Protein AF-A0A3D0X827-F1 (afdb_monomer_lite)

Foldseek 3Di:
DDPLVVQCVVVVHDDSCPRPLLVQLLVQLCVQLVDDAPPDPLLNVLSVLLSVLLLVLLVCVLVVADQDVDDPNVVSVVSVVSNQVSSVVSVHNDDCSLVSSVSSCVSCCVPCVSSVVRND

pLDDT: mean 96.67, std 2.88, range [75.75, 98.62]

Secondary structure (DSSP, 8-state):
--HHHHHHHHHT-SSGGGSHHHHHHHHHHHHHHT--TTS-HHHHHHHHHHHHHHHHHHHHHHTTPPP-SSHHHHHHHHHHHHHHHHHHHTT--S--HHHHHHHHHHHHTTT-THHHHT--

Sequence (120 aa):
MGLERLACIMQGVDNLFLVDTIQNIMKKISEITGVEYGTDDKKDISLRVITDHIRSTTFMIGDGVLPSNEGKGYVLRRLLRRAARHGRLLGYTEPFLYKVCDTVIKENLTAYPELKEKQE

Structure (mmCIF, N/CA/C/O backbone):
data_AF-A0A3D0X827-F1
#
_entry.id   AF-A0A3D0X827-F1
#
loop_
_atom_site.group_PDB
_atom_site.id
_atom_site.type_symbol
_atom_site.label_atom_id
_atom_site.label_alt_id
_atom_site.label_comp_id
_atom_site.label_asym_id
_atom_site.label_entity_id
_atom_site.label_seq_id
_atom_site.pdbx_PDB_ins_code
_atom_site.Cartn_x
_atom_site.Cartn_y
_atom_site.Cartn_z
_atom_site.occupancy
_atom_site.B_iso_or_equiv
_atom_site.auth_seq_id
_atom_site.auth_comp_id
_atom_site.auth_asym_id
_atom_site.auth_atom_id
_atom_site.pdbx_PDB_model_num
ATOM 1 N N . MET A 1 1 ? 16.194 -11.954 10.003 1.00 75.75 1 MET A N 1
ATOM 2 C CA . MET A 1 1 ? 15.052 -11.346 10.727 1.00 75.75 1 MET A CA 1
ATOM 3 C C . MET A 1 1 ? 14.386 -10.350 9.785 1.00 75.75 1 MET A C 1
ATOM 5 O O . MET A 1 1 ? 15.121 -9.670 9.087 1.00 75.75 1 MET A O 1
ATOM 9 N N . GLY A 1 2 ? 13.052 -10.321 9.680 1.00 93.31 2 GLY A N 1
ATOM 10 C CA . GLY A 1 2 ? 12.351 -9.408 8.757 1.00 93.31 2 GLY A CA 1
ATOM 11 C C . GLY A 1 2 ? 12.287 -7.981 9.306 1.00 93.31 2 GLY A C 1
ATOM 12 O O . GLY A 1 2 ? 12.016 -7.822 10.498 1.00 93.31 2 GLY A O 1
ATOM 13 N N . LEU A 1 3 ? 12.528 -6.978 8.455 1.00 95.19 3 LEU A N 1
ATOM 14 C CA . LEU A 1 3 ? 12.601 -5.566 8.849 1.00 95.19 3 LEU A CA 1
ATOM 15 C C . LEU A 1 3 ? 11.305 -5.102 9.518 1.00 95.19 3 LEU A C 1
ATOM 17 O O . LEU A 1 3 ? 11.346 -4.549 10.610 1.00 95.19 3 LEU A O 1
ATOM 21 N N . GLU A 1 4 ? 10.157 -5.416 8.922 1.00 94.75 4 GLU A N 1
ATOM 22 C CA . GLU A 1 4 ? 8.843 -5.038 9.439 1.00 94.75 4 GLU A CA 1
ATOM 23 C C . GLU A 1 4 ? 8.577 -5.635 10.824 1.00 94.75 4 GLU A C 1
ATOM 25 O O . GLU A 1 4 ? 7.997 -4.981 11.682 1.00 94.75 4 GLU A O 1
ATOM 30 N N . ARG A 1 5 ? 9.033 -6.869 11.077 1.00 95.25 5 ARG A N 1
ATOM 31 C CA . ARG A 1 5 ? 8.866 -7.504 12.395 1.00 95.25 5 ARG A CA 1
ATOM 32 C C . ARG A 1 5 ? 9.757 -6.864 13.452 1.00 95.25 5 ARG A C 1
ATOM 34 O O . ARG A 1 5 ? 9.327 -6.730 14.591 1.00 95.25 5 ARG A O 1
ATOM 41 N N . LEU A 1 6 ? 10.981 -6.480 13.085 1.00 97.25 6 LEU A N 1
ATOM 42 C CA . LEU A 1 6 ? 11.849 -5.718 13.980 1.00 97.25 6 LEU A CA 1
ATOM 43 C C . LEU A 1 6 ? 11.238 -4.340 14.268 1.00 97.25 6 LEU A C 1
ATOM 45 O O . LEU A 1 6 ? 11.189 -3.929 15.423 1.00 97.25 6 LEU A O 1
ATOM 49 N N . ALA A 1 7 ? 10.715 -3.670 13.239 1.00 97.00 7 ALA A N 1
ATOM 50 C CA . ALA A 1 7 ? 10.043 -2.385 13.368 1.00 97.00 7 ALA A CA 1
ATOM 51 C C . ALA A 1 7 ? 8.817 -2.461 14.290 1.00 97.00 7 ALA A C 1
ATOM 53 O O . ALA A 1 7 ? 8.665 -1.576 15.123 1.00 97.00 7 ALA A O 1
ATOM 54 N N . CYS A 1 8 ? 8.009 -3.533 14.241 1.00 97.44 8 CYS A N 1
ATOM 55 C CA . CYS A 1 8 ? 6.909 -3.728 15.197 1.00 97.44 8 CYS A CA 1
ATOM 56 C C . CYS A 1 8 ? 7.381 -3.640 16.653 1.00 97.44 8 CYS A C 1
ATOM 58 O O . CYS A 1 8 ? 6.782 -2.934 17.458 1.00 97.44 8 CYS A O 1
ATOM 60 N N . ILE A 1 9 ? 8.476 -4.337 16.978 1.00 97.31 9 ILE A N 1
ATOM 61 C CA . ILE A 1 9 ? 9.034 -4.368 18.336 1.00 97.31 9 ILE A CA 1
ATOM 62 C C . ILE A 1 9 ? 9.597 -2.993 18.708 1.00 97.31 9 ILE A C 1
ATOM 64 O O . ILE A 1 9 ? 9.322 -2.493 19.793 1.00 97.31 9 ILE A O 1
ATOM 68 N N . MET A 1 10 ? 10.367 -2.372 17.810 1.00 97.94 10 MET A N 1
ATOM 69 C CA .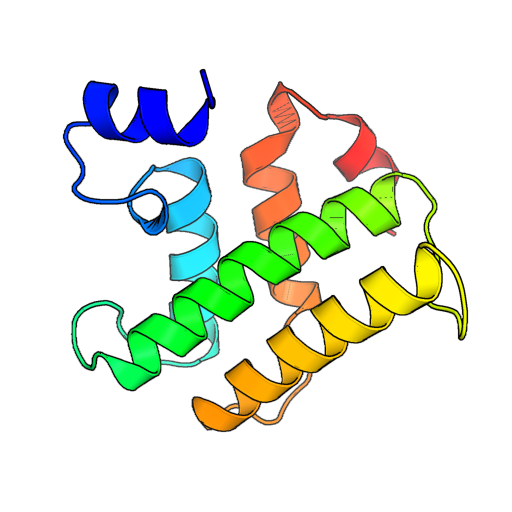 MET A 1 10 ? 11.009 -1.075 18.060 1.00 97.94 10 MET A CA 1
ATOM 70 C C . MET A 1 10 ? 10.010 0.079 18.184 1.00 97.94 10 MET A C 1
ATOM 72 O O . MET A 1 10 ? 10.248 1.002 18.956 1.00 97.94 10 MET A O 1
ATOM 76 N N . GLN A 1 11 ? 8.899 0.027 17.449 1.00 98.06 11 GLN A N 1
ATOM 77 C CA . GLN A 1 11 ? 7.838 1.035 17.501 1.00 98.06 11 GLN A CA 1
ATOM 78 C C . GLN A 1 11 ? 6.776 0.726 18.569 1.00 98.06 11 GLN A C 1
ATOM 80 O O . GLN A 1 11 ? 5.907 1.557 18.810 1.00 98.06 11 GLN A O 1
ATOM 85 N N . GLY A 1 12 ? 6.832 -0.446 19.214 1.00 97.75 12 GLY A N 1
ATOM 86 C CA . GLY A 1 12 ? 5.869 -0.846 20.242 1.00 97.75 12 GLY A CA 1
ATOM 87 C C . GLY A 1 12 ? 4.451 -1.050 19.703 1.00 97.75 12 GLY A C 1
ATOM 88 O O . GLY A 1 12 ? 3.489 -0.704 20.382 1.00 97.75 12 GLY A O 1
ATOM 89 N N . VAL A 1 13 ? 4.317 -1.574 18.480 1.00 97.75 13 VAL A N 1
ATOM 90 C CA . VAL A 1 13 ? 3.021 -1.783 17.817 1.00 97.75 13 VAL A CA 1
ATOM 91 C C . VAL A 1 13 ? 2.684 -3.266 17.661 1.00 97.75 13 VAL A C 1
ATOM 93 O O . VAL A 1 13 ? 3.554 -4.100 17.409 1.00 97.75 13 VAL A O 1
ATOM 96 N N . ASP A 1 14 ? 1.393 -3.590 17.748 1.00 94.50 14 ASP A N 1
ATOM 97 C CA . ASP A 1 14 ? 0.914 -4.977 17.859 1.00 94.50 14 ASP A CA 1
ATOM 98 C C . ASP A 1 14 ? 1.107 -5.827 16.597 1.00 94.50 14 ASP A C 1
ATOM 100 O O . ASP A 1 14 ? 1.095 -7.058 16.649 1.00 94.50 14 ASP A O 1
ATOM 104 N N . ASN A 1 15 ? 1.212 -5.199 15.425 1.00 95.19 15 ASN A N 1
ATOM 105 C CA . ASN A 1 15 ? 1.321 -5.909 14.155 1.00 95.19 15 ASN A CA 1
ATOM 106 C C . ASN A 1 15 ? 1.954 -5.049 13.054 1.00 95.19 15 ASN A C 1
ATOM 108 O O . ASN A 1 15 ? 2.060 -3.829 13.167 1.00 95.19 15 ASN A O 1
ATOM 112 N N . LEU A 1 16 ? 2.332 -5.700 11.950 1.00 95.81 16 LEU A N 1
ATOM 113 C CA . LEU A 1 16 ? 3.058 -5.069 10.841 1.00 95.81 16 LEU A CA 1
ATOM 114 C C . LEU A 1 16 ? 2.295 -3.923 10.168 1.00 95.81 16 LEU A C 1
ATOM 116 O O . LEU A 1 16 ? 2.918 -3.007 9.652 1.00 95.81 16 LEU A O 1
ATOM 120 N N . PHE A 1 17 ? 0.959 -3.942 10.176 1.00 97.06 17 PHE A N 1
ATOM 121 C CA . PHE A 1 17 ? 0.151 -2.900 9.533 1.00 97.06 17 PHE A CA 1
ATOM 122 C C . PHE A 1 17 ? 0.072 -1.613 10.356 1.00 97.06 17 PHE A C 1
ATOM 124 O O . PHE A 1 17 ? -0.449 -0.609 9.877 1.00 97.06 17 PHE A O 1
ATOM 131 N N . LEU A 1 18 ? 0.585 -1.650 11.586 1.00 96.94 18 LEU A N 1
ATOM 132 C CA . LEU A 1 18 ? 0.720 -0.495 12.462 1.00 96.94 18 LEU A CA 1
ATOM 133 C C . LEU A 1 18 ? 2.137 0.085 12.462 1.00 96.94 18 LEU A C 1
ATOM 135 O O . LEU A 1 18 ? 2.338 1.138 13.056 1.00 96.94 18 LEU A O 1
ATOM 139 N N . VAL A 1 19 ? 3.091 -0.556 11.778 1.00 98.06 19 VAL A N 1
ATOM 140 C CA . VAL A 1 19 ? 4.404 0.044 11.507 1.00 98.06 19 VAL A CA 1
ATOM 141 C C . VAL A 1 19 ? 4.194 1.264 10.622 1.00 98.06 19 VAL A C 1
ATOM 143 O O . VAL A 1 19 ? 3.517 1.155 9.602 1.00 98.06 19 VAL A O 1
ATOM 146 N N . ASP A 1 20 ? 4.769 2.399 11.003 1.00 96.50 20 ASP A N 1
ATOM 147 C CA . ASP A 1 20 ? 4.627 3.712 10.357 1.00 96.50 20 ASP A CA 1
ATOM 148 C C . ASP A 1 20 ? 4.521 3.683 8.818 1.00 96.50 20 ASP A C 1
ATOM 150 O O . ASP A 1 20 ? 3.494 4.077 8.256 1.00 96.50 20 ASP A O 1
ATOM 154 N N . THR A 1 21 ? 5.528 3.136 8.139 1.00 96.12 21 THR A N 1
ATOM 155 C CA . THR A 1 21 ? 5.617 3.067 6.669 1.00 96.12 21 THR A CA 1
ATOM 156 C C . THR A 1 21 ? 4.478 2.268 6.032 1.00 96.12 21 THR A C 1
ATOM 158 O O . THR A 1 21 ? 4.017 2.575 4.933 1.00 96.12 21 THR A O 1
ATOM 161 N N . ILE A 1 22 ? 3.971 1.243 6.719 1.00 97.94 22 ILE A N 1
ATOM 162 C CA . ILE A 1 22 ? 2.865 0.402 6.242 1.00 97.94 22 ILE A CA 1
ATOM 163 C C . ILE A 1 22 ? 1.520 1.021 6.622 1.00 97.94 22 ILE A C 1
ATOM 165 O O . ILE A 1 22 ? 0.571 1.000 5.832 1.00 97.94 22 ILE A O 1
ATOM 169 N N . GLN A 1 23 ? 1.443 1.611 7.812 1.00 97.94 23 GLN A N 1
ATOM 170 C CA . GLN A 1 23 ? 0.250 2.261 8.323 1.00 97.94 23 GLN A CA 1
ATOM 171 C C . GLN A 1 23 ? -0.139 3.455 7.450 1.00 97.94 23 GLN A C 1
ATOM 173 O O . GLN A 1 23 ? -1.324 3.645 7.193 1.00 97.94 23 GLN A O 1
ATOM 178 N N . ASN A 1 24 ? 0.825 4.224 6.940 1.00 98.12 24 ASN A N 1
ATOM 179 C CA . ASN A 1 24 ? 0.564 5.344 6.032 1.00 98.12 24 ASN A CA 1
ATOM 180 C C . ASN A 1 24 ? -0.113 4.892 4.725 1.00 98.12 24 ASN A C 1
ATOM 182 O O . ASN A 1 24 ? -1.066 5.522 4.265 1.00 98.12 24 ASN A O 1
ATOM 186 N N . ILE A 1 25 ? 0.298 3.747 4.170 1.00 98.50 25 ILE A N 1
ATOM 187 C CA . ILE A 1 25 ? -0.336 3.146 2.984 1.00 98.50 25 ILE A CA 1
ATOM 188 C C . ILE A 1 25 ? -1.765 2.695 3.312 1.00 98.50 25 ILE A C 1
ATOM 190 O O . ILE A 1 25 ? -2.699 2.973 2.558 1.00 98.50 25 ILE A O 1
ATOM 194 N N . MET A 1 26 ? -1.956 2.036 4.459 1.00 98.44 26 MET A N 1
ATOM 195 C CA . MET A 1 26 ? -3.278 1.598 4.909 1.00 98.44 26 MET A CA 1
ATOM 196 C C . MET A 1 26 ? -4.220 2.781 5.155 1.00 98.44 26 MET A C 1
ATOM 198 O O . MET A 1 26 ? -5.361 2.747 4.700 1.00 98.44 26 MET A O 1
ATOM 202 N N . LYS A 1 27 ? -3.733 3.852 5.793 1.00 98.38 27 LYS A N 1
ATOM 203 C CA . LYS A 1 27 ? -4.467 5.108 5.990 1.00 98.38 27 LYS A CA 1
ATOM 204 C C . LYS A 1 27 ? -4.915 5.693 4.657 1.00 98.38 27 LYS A C 1
ATOM 206 O O . LYS A 1 27 ? -6.071 6.083 4.539 1.00 98.38 27 LYS A O 1
ATOM 211 N N . LYS A 1 28 ? -4.067 5.658 3.621 1.00 98.44 28 LYS A N 1
ATOM 212 C CA . LYS A 1 28 ? -4.475 6.124 2.291 1.00 98.44 28 LYS A CA 1
ATOM 213 C C . LYS A 1 28 ? -5.636 5.315 1.711 1.00 98.44 28 LYS A C 1
ATOM 215 O O . LYS A 1 28 ? -6.548 5.874 1.103 1.00 98.44 28 LYS A O 1
ATOM 220 N N . ILE A 1 29 ? -5.620 3.998 1.898 1.00 98.19 29 ILE A N 1
ATOM 221 C CA . ILE A 1 29 ? -6.714 3.122 1.464 1.00 98.19 29 ILE A CA 1
ATOM 222 C C . ILE A 1 29 ? -7.984 3.422 2.271 1.00 98.19 29 ILE A C 1
ATOM 224 O O . ILE A 1 29 ? -9.065 3.509 1.687 1.00 98.19 29 ILE A O 1
ATOM 228 N N . SER A 1 30 ? -7.862 3.632 3.582 1.00 97.88 30 SER A N 1
ATOM 229 C CA . SER A 1 30 ? -8.963 4.049 4.455 1.00 97.88 30 SER A CA 1
ATOM 230 C C . SER A 1 30 ? -9.584 5.376 4.018 1.00 97.88 30 SER A C 1
ATOM 232 O O . SER A 1 30 ? -10.802 5.446 3.886 1.00 97.88 30 SER A O 1
ATOM 234 N N . GLU A 1 31 ? -8.777 6.392 3.696 1.00 97.75 31 GLU A N 1
ATOM 235 C CA . GLU A 1 31 ? -9.250 7.678 3.155 1.00 97.75 31 GLU A CA 1
ATOM 236 C C . GLU A 1 31 ? -10.061 7.500 1.867 1.00 97.75 31 GLU A C 1
ATOM 238 O O . GLU A 1 31 ? -11.117 8.103 1.700 1.00 97.75 31 GLU A O 1
ATOM 243 N N . ILE A 1 32 ? -9.569 6.670 0.943 1.00 97.12 32 ILE A N 1
ATOM 244 C CA . ILE A 1 32 ? -10.221 6.439 -0.351 1.00 97.12 32 ILE A CA 1
ATOM 245 C C . ILE A 1 32 ? -11.534 5.672 -0.180 1.00 97.12 32 ILE A C 1
ATOM 247 O O . ILE A 1 32 ? -12.519 5.977 -0.848 1.00 97.12 32 ILE A O 1
ATOM 251 N N . THR A 1 33 ? -11.532 4.646 0.669 1.00 96.81 33 THR A N 1
ATOM 252 C CA . THR A 1 33 ? -12.666 3.725 0.830 1.00 96.81 33 THR A CA 1
ATOM 253 C C . THR A 1 33 ? -13.691 4.200 1.859 1.00 96.81 33 THR A C 1
ATOM 255 O O . THR A 1 33 ? -14.799 3.672 1.884 1.00 96.81 33 THR A O 1
ATOM 258 N N . GLY A 1 34 ? -13.345 5.180 2.700 1.00 96.88 34 GLY A N 1
ATOM 259 C CA . GLY A 1 34 ? -14.170 5.627 3.825 1.00 96.88 34 GLY A CA 1
ATOM 260 C C . GLY A 1 34 ? -14.239 4.614 4.972 1.00 96.88 34 GLY A C 1
ATOM 261 O O . GLY A 1 34 ? -15.159 4.666 5.784 1.00 96.88 34 GLY A O 1
ATOM 262 N N . VAL A 1 35 ? -13.308 3.658 5.023 1.00 97.38 35 VAL A N 1
ATOM 263 C CA . VAL A 1 35 ? -13.305 2.565 6.000 1.00 97.38 35 VAL A CA 1
ATOM 264 C C . VAL A 1 35 ? -12.226 2.791 7.045 1.00 97.38 35 VAL A C 1
ATOM 266 O O . VAL A 1 35 ? -11.040 2.837 6.725 1.00 97.38 35 VAL A O 1
ATOM 269 N N . GLU A 1 36 ? -12.633 2.858 8.306 1.00 97.06 36 GLU A N 1
ATOM 270 C CA . GLU A 1 36 ? -11.727 2.997 9.441 1.00 97.06 36 GLU A CA 1
ATOM 271 C C . GLU A 1 36 ? -11.197 1.634 9.908 1.00 97.06 36 GLU A C 1
ATOM 273 O O . GLU A 1 36 ? -11.963 0.693 10.130 1.00 97.06 36 GLU A O 1
ATOM 278 N N . TYR A 1 37 ? -9.877 1.535 10.054 1.00 97.25 37 TYR A N 1
ATOM 279 C CA . TYR A 1 37 ? -9.209 0.336 10.552 1.00 97.25 37 TYR A CA 1
ATOM 280 C C . TYR A 1 37 ? -9.428 0.159 12.060 1.00 97.25 37 TYR A C 1
ATOM 282 O O . TYR A 1 37 ? -9.322 1.124 12.811 1.00 97.25 37 TYR A O 1
ATOM 290 N N . GLY A 1 38 ? -9.676 -1.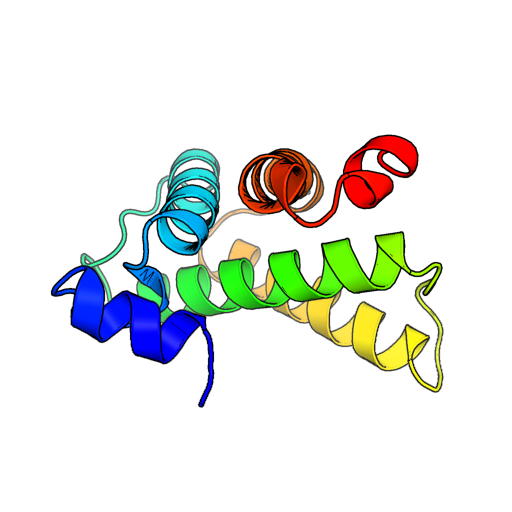070 12.510 1.00 96.00 38 GLY A N 1
ATOM 291 C CA . GLY A 1 38 ? -9.942 -1.408 13.910 1.00 96.00 38 GLY A CA 1
ATOM 292 C C . GLY A 1 38 ? -11.421 -1.350 14.297 1.00 96.00 38 GLY A C 1
ATOM 293 O O . GLY A 1 38 ? -11.751 -1.569 15.460 1.00 96.00 38 GLY A O 1
ATOM 294 N N . THR A 1 39 ? -12.316 -1.060 13.346 1.00 95.88 39 THR A N 1
ATOM 295 C CA . THR A 1 39 ? -13.767 -0.958 13.600 1.00 95.88 39 THR A CA 1
ATOM 296 C C . THR A 1 39 ? -14.545 -2.222 13.235 1.00 95.88 39 THR A C 1
ATOM 298 O O . THR A 1 39 ? -15.604 -2.476 13.805 1.00 95.88 39 THR A O 1
ATOM 301 N N . ASP A 1 40 ? -14.042 -3.021 12.289 1.00 97.81 40 ASP A N 1
ATOM 302 C CA . ASP A 1 40 ? -14.670 -4.261 11.824 1.00 97.81 40 ASP A CA 1
ATOM 303 C C . ASP A 1 40 ? -13.599 -5.230 11.304 1.00 97.81 40 ASP A C 1
ATOM 305 O O . ASP A 1 40 ? -12.889 -4.932 10.342 1.00 97.81 40 ASP A O 1
ATOM 309 N N . ASP A 1 41 ? -13.530 -6.429 11.887 1.00 96.88 41 ASP A N 1
ATOM 310 C CA . ASP A 1 41 ? -12.503 -7.428 11.565 1.00 96.88 41 ASP A CA 1
ATOM 311 C C . ASP A 1 41 ? -12.472 -7.830 10.079 1.00 96.88 41 ASP A C 1
ATOM 313 O O . ASP A 1 41 ? -11.408 -8.086 9.506 1.00 96.88 41 ASP A O 1
ATOM 317 N N . LYS A 1 42 ? -13.630 -7.905 9.409 1.00 97.25 42 LYS A N 1
ATOM 318 C CA . LYS A 1 42 ? -13.702 -8.289 7.987 1.00 97.25 42 LYS A CA 1
ATOM 319 C C . LYS A 1 42 ? -13.206 -7.159 7.094 1.00 97.25 42 LYS A C 1
ATOM 321 O O . LYS A 1 42 ? -12.557 -7.416 6.069 1.00 97.25 42 LYS A O 1
ATOM 326 N N . LYS A 1 43 ? -13.512 -5.917 7.465 1.00 98.25 43 LYS A N 1
ATOM 327 C CA . LYS A 1 43 ? -12.994 -4.734 6.781 1.00 98.25 43 LYS A CA 1
ATOM 328 C C . LYS A 1 43 ? -11.493 -4.589 7.005 1.00 98.25 43 LYS A C 1
ATOM 330 O O . LYS A 1 43 ? -10.772 -4.386 6.030 1.00 98.25 43 LYS A O 1
ATOM 335 N N . ASP A 1 44 ? -11.011 -4.844 8.216 1.00 98.19 44 ASP A N 1
ATOM 336 C CA . ASP A 1 44 ? -9.587 -4.837 8.553 1.00 98.19 44 ASP A CA 1
ATOM 337 C C . ASP A 1 44 ? -8.802 -5.856 7.734 1.00 98.19 44 ASP A C 1
ATOM 339 O O . ASP A 1 44 ? -7.755 -5.529 7.178 1.00 98.19 44 ASP A O 1
ATOM 343 N N . ILE A 1 45 ? -9.325 -7.077 7.570 1.00 98.38 45 ILE A N 1
ATOM 344 C CA . ILE A 1 45 ? -8.724 -8.072 6.670 1.00 98.38 45 ILE A CA 1
ATOM 345 C C . ILE A 1 45 ? -8.598 -7.509 5.252 1.00 98.38 45 ILE A C 1
ATOM 347 O O . ILE A 1 45 ? -7.572 -7.700 4.600 1.00 98.38 45 ILE A O 1
ATOM 351 N N . SER A 1 46 ? -9.622 -6.811 4.760 1.00 98.50 46 SER A N 1
ATOM 352 C CA . SER A 1 46 ? -9.590 -6.241 3.413 1.00 98.50 46 SER A CA 1
ATOM 353 C C . SER A 1 46 ? -8.589 -5.098 3.292 1.00 98.50 46 SER A C 1
ATOM 355 O O . SER A 1 46 ? -7.811 -5.104 2.340 1.00 98.50 46 SER A O 1
ATOM 357 N N . LEU A 1 47 ? -8.530 -4.191 4.269 1.00 98.56 47 LEU A N 1
ATOM 358 C CA . LEU A 1 47 ? -7.515 -3.138 4.331 1.00 98.56 47 LEU A CA 1
ATOM 359 C C . LEU A 1 47 ? -6.102 -3.734 4.333 1.00 98.56 47 LEU A C 1
ATOM 361 O O . LEU A 1 47 ? -5.281 -3.369 3.496 1.00 98.56 47 LEU A O 1
ATOM 365 N N . ARG A 1 48 ? -5.840 -4.730 5.187 1.00 98.50 48 ARG A N 1
ATOM 366 C CA . ARG A 1 4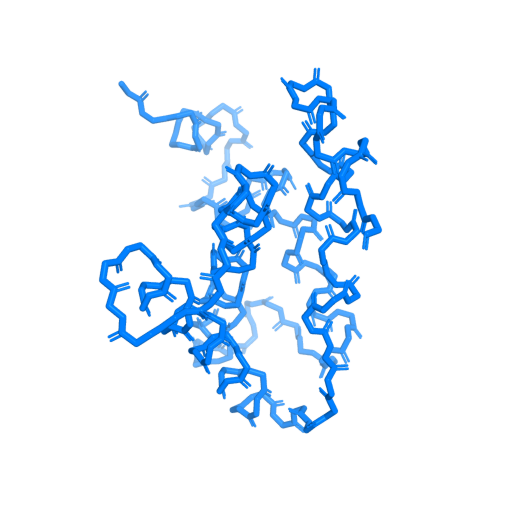8 ? -4.551 -5.436 5.264 1.00 98.50 48 ARG A CA 1
ATOM 367 C C . ARG A 1 48 ? -4.162 -6.092 3.936 1.00 98.50 48 ARG A C 1
ATOM 369 O O . ARG A 1 48 ? -3.026 -5.948 3.489 1.00 98.50 48 ARG A O 1
ATOM 376 N N . VAL A 1 49 ? -5.097 -6.784 3.277 1.00 98.62 49 VAL A N 1
ATOM 377 C CA . VAL A 1 49 ? -4.832 -7.440 1.984 1.00 98.62 49 VAL A CA 1
ATOM 378 C C . VAL A 1 49 ? -4.534 -6.421 0.886 1.00 98.62 49 VAL A C 1
ATOM 380 O O . VAL A 1 49 ? -3.620 -6.647 0.095 1.00 98.62 49 VAL A O 1
ATOM 383 N N . ILE A 1 50 ? -5.274 -5.311 0.823 1.00 98.62 50 ILE A N 1
ATOM 384 C CA . ILE A 1 50 ? -5.013 -4.256 -0.164 1.00 98.62 50 ILE A CA 1
ATOM 385 C C . ILE A 1 50 ? -3.626 -3.651 0.084 1.00 98.62 50 ILE A C 1
ATOM 387 O O . ILE A 1 50 ? -2.842 -3.583 -0.859 1.00 98.62 50 ILE A O 1
ATOM 391 N N . THR A 1 51 ? -3.309 -3.282 1.331 1.00 98.56 51 THR A N 1
ATOM 392 C CA . THR A 1 51 ? -2.022 -2.684 1.728 1.00 98.56 51 THR A CA 1
ATOM 393 C C . THR A 1 51 ? -0.833 -3.566 1.358 1.00 98.56 51 THR A C 1
ATOM 395 O O . THR A 1 51 ? 0.133 -3.098 0.761 1.00 98.56 51 THR A O 1
ATOM 398 N N . ASP A 1 52 ? -0.890 -4.858 1.676 1.00 98.25 52 ASP A N 1
ATOM 399 C CA . ASP A 1 52 ? 0.206 -5.782 1.376 1.00 98.25 52 ASP A CA 1
ATOM 400 C C . ASP A 1 52 ? 0.387 -5.998 -0.135 1.00 98.25 52 ASP A C 1
ATOM 402 O O . ASP A 1 52 ? 1.498 -5.965 -0.674 1.00 98.25 52 ASP A O 1
ATOM 406 N N . HIS A 1 53 ? -0.723 -6.175 -0.850 1.00 98.50 53 HIS A N 1
ATOM 407 C CA . HIS A 1 53 ? -0.671 -6.449 -2.277 1.00 98.50 53 HIS A CA 1
ATOM 408 C C . HIS A 1 53 ? -0.252 -5.234 -3.085 1.00 98.50 53 HIS A C 1
ATOM 410 O O . HIS A 1 53 ? 0.540 -5.406 -4.005 1.00 98.50 53 HIS A O 1
ATOM 416 N N . ILE A 1 54 ? -0.709 -4.026 -2.740 1.00 98.12 54 ILE A N 1
ATOM 417 C CA . ILE A 1 54 ? -0.310 -2.825 -3.476 1.00 98.12 54 ILE A CA 1
ATOM 418 C C . ILE A 1 54 ? 1.182 -2.522 -3.311 1.00 98.12 54 ILE A C 1
ATOM 420 O O . ILE A 1 54 ? 1.826 -2.122 -4.281 1.00 98.12 54 ILE A O 1
ATOM 424 N N . ARG A 1 55 ? 1.763 -2.804 -2.132 1.00 98.06 55 ARG A N 1
ATOM 425 C CA . ARG A 1 55 ? 3.219 -2.755 -1.917 1.00 98.06 55 ARG A CA 1
ATOM 426 C C . ARG A 1 55 ? 3.927 -3.689 -2.890 1.00 98.06 55 ARG A C 1
ATOM 428 O O . ARG A 1 55 ? 4.727 -3.241 -3.704 1.00 98.06 55 ARG A O 1
ATOM 435 N N . SER A 1 56 ? 3.558 -4.968 -2.871 1.00 98.06 56 SER A N 1
ATOM 436 C CA . SER A 1 56 ? 4.182 -5.980 -3.726 1.00 98.06 56 SER A CA 1
ATOM 437 C C . SER A 1 56 ? 4.028 -5.656 -5.214 1.00 98.06 56 SER A C 1
ATOM 439 O O . SER A 1 56 ? 4.992 -5.744 -5.966 1.00 98.06 56 SER A O 1
ATOM 441 N N . THR A 1 57 ? 2.841 -5.239 -5.660 1.00 97.88 57 THR A N 1
ATOM 442 C CA . THR A 1 57 ? 2.599 -4.926 -7.074 1.00 97.88 57 THR A CA 1
ATOM 443 C C . THR A 1 57 ? 3.379 -3.696 -7.532 1.00 97.88 57 THR A C 1
ATOM 445 O O . THR A 1 57 ? 3.868 -3.704 -8.654 1.00 97.88 57 THR A O 1
ATOM 448 N N . THR A 1 58 ? 3.531 -2.678 -6.675 1.00 97.69 58 THR A N 1
ATOM 449 C CA . THR A 1 58 ? 4.318 -1.470 -6.986 1.00 97.69 58 THR A CA 1
ATOM 450 C C . THR A 1 58 ? 5.784 -1.827 -7.213 1.00 97.69 58 THR A C 1
ATOM 452 O O . THR A 1 58 ? 6.339 -1.483 -8.250 1.00 97.69 58 THR A O 1
ATOM 455 N N . PHE A 1 59 ? 6.386 -2.596 -6.301 1.00 98.00 59 PHE A N 1
ATOM 456 C CA . PHE A 1 59 ? 7.773 -3.044 -6.448 1.00 98.00 59 PHE A CA 1
ATOM 457 C C . PHE A 1 59 ? 7.963 -3.971 -7.652 1.00 98.00 59 PHE A C 1
ATOM 459 O O . PHE A 1 59 ? 8.876 -3.771 -8.441 1.00 98.00 59 PHE A O 1
ATOM 466 N N . MET A 1 60 ? 7.067 -4.944 -7.856 1.00 98.06 60 MET A N 1
ATOM 467 C CA . MET A 1 60 ? 7.150 -5.842 -9.012 1.00 98.06 60 MET A CA 1
ATOM 468 C C . MET A 1 60 ? 7.114 -5.078 -10.343 1.00 98.06 60 MET A C 1
ATOM 470 O O . MET A 1 60 ? 7.874 -5.408 -11.250 1.00 98.06 60 MET A O 1
ATOM 474 N N . ILE A 1 61 ? 6.241 -4.073 -10.469 1.00 96.88 61 ILE A N 1
ATOM 475 C CA . ILE A 1 61 ? 6.169 -3.231 -11.672 1.00 96.88 61 ILE A CA 1
ATOM 476 C C . ILE A 1 61 ? 7.426 -2.360 -11.792 1.00 96.88 61 ILE A C 1
ATOM 478 O O . ILE A 1 61 ? 7.997 -2.291 -12.878 1.00 96.88 61 ILE A O 1
ATOM 482 N N . GLY A 1 62 ? 7.908 -1.779 -10.687 1.00 96.06 62 GLY A N 1
ATOM 483 C CA . GLY A 1 62 ? 9.182 -1.052 -10.640 1.00 96.06 62 GLY A CA 1
ATOM 484 C C . GLY A 1 62 ? 10.377 -1.903 -11.094 1.00 96.06 62 GLY A C 1
ATOM 485 O O . GLY A 1 62 ? 11.261 -1.419 -11.795 1.00 96.06 62 GLY A O 1
ATOM 486 N N . ASP A 1 63 ? 10.366 -3.205 -10.822 1.00 96.06 63 ASP A N 1
ATOM 487 C CA . ASP A 1 63 ? 11.379 -4.158 -11.297 1.00 96.06 63 ASP A CA 1
ATOM 488 C C . ASP A 1 63 ? 11.174 -4.611 -12.758 1.00 96.06 63 ASP A C 1
ATOM 490 O O . ASP A 1 63 ? 11.895 -5.476 -13.257 1.00 96.06 63 ASP A O 1
ATOM 494 N N . GLY A 1 64 ? 10.199 -4.038 -13.470 1.00 95.88 64 GLY A N 1
ATOM 495 C CA . GLY A 1 64 ? 9.912 -4.336 -14.874 1.00 95.88 64 GLY A CA 1
ATOM 496 C C . GLY A 1 64 ? 9.014 -5.557 -15.096 1.00 95.88 64 GLY A C 1
ATOM 497 O O . GLY A 1 64 ? 8.897 -6.043 -16.223 1.00 95.88 64 GLY A O 1
ATOM 498 N N . VAL A 1 65 ? 8.359 -6.085 -14.054 1.00 97.88 65 VAL A N 1
ATOM 499 C CA . VAL A 1 65 ? 7.388 -7.174 -14.221 1.00 97.88 65 VAL A CA 1
ATOM 500 C C . VAL A 1 65 ? 6.079 -6.616 -14.768 1.00 97.88 65 VAL A C 1
ATOM 502 O O . VAL A 1 65 ? 5.406 -5.818 -14.122 1.00 97.88 65 VAL A O 1
ATOM 505 N N . LEU A 1 66 ? 5.669 -7.115 -15.932 1.00 96.56 66 LEU A N 1
ATOM 506 C CA . LEU A 1 66 ? 4.385 -6.782 -16.544 1.00 96.56 66 LEU A CA 1
ATOM 507 C C . LEU A 1 66 ? 3.350 -7.899 -16.322 1.00 96.56 66 LEU A C 1
ATOM 509 O O . LEU A 1 66 ? 3.715 -9.080 -16.262 1.00 96.56 66 LEU A O 1
ATOM 513 N N . PRO A 1 67 ? 2.047 -7.577 -16.202 1.00 96.62 67 PRO A N 1
ATOM 514 C CA . PRO A 1 67 ? 1.008 -8.590 -16.053 1.00 96.62 67 PRO A CA 1
ATOM 515 C C . PRO A 1 67 ? 0.966 -9.553 -17.247 1.00 96.62 67 PRO A C 1
ATOM 517 O O . PRO A 1 67 ? 0.813 -9.138 -18.391 1.00 96.62 67 PRO A O 1
ATOM 520 N N . SER A 1 68 ? 0.993 -10.859 -16.987 1.00 97.69 68 SER A N 1
ATOM 521 C CA . SER A 1 68 ? 0.955 -11.901 -18.026 1.00 97.69 68 SER A CA 1
ATOM 522 C C . SER A 1 68 ? 0.125 -13.112 -17.573 1.00 97.69 68 SER A C 1
ATOM 524 O O . SER A 1 68 ? -0.473 -13.096 -16.492 1.00 97.69 68 SER A O 1
ATOM 526 N N . ASN A 1 69 ? 0.007 -14.132 -18.428 1.00 97.31 69 ASN A N 1
ATOM 527 C CA . ASN A 1 69 ? -0.703 -15.379 -18.114 1.00 97.31 69 ASN A CA 1
ATOM 528 C C . ASN A 1 69 ? 0.193 -16.429 -17.432 1.00 97.31 69 ASN A C 1
ATOM 530 O O . ASN A 1 69 ? -0.316 -17.470 -17.031 1.00 97.31 69 ASN A O 1
ATOM 534 N N . GLU A 1 70 ? 1.493 -16.167 -17.275 1.00 96.69 70 GLU A N 1
ATOM 535 C CA . GLU A 1 70 ? 2.467 -17.141 -16.770 1.00 96.69 70 GLU A CA 1
ATOM 536 C C . GLU A 1 70 ? 3.572 -16.501 -15.911 1.00 96.69 70 GLU A C 1
ATOM 538 O O . GLU A 1 70 ? 3.736 -15.280 -15.863 1.00 96.69 70 GLU A O 1
ATOM 543 N N . GLY A 1 71 ? 4.331 -17.328 -15.188 1.00 97.81 71 GLY A N 1
ATOM 544 C CA . GLY A 1 71 ? 5.486 -16.885 -14.401 1.00 97.81 71 GLY A CA 1
ATOM 545 C C . GLY A 1 71 ? 5.187 -15.738 -13.423 1.00 97.81 71 GLY A C 1
ATOM 546 O O . GLY A 1 71 ? 4.145 -15.701 -12.763 1.00 97.81 71 GLY A O 1
ATOM 547 N N . LYS A 1 72 ? 6.118 -14.780 -13.323 1.00 98.00 72 LYS A N 1
ATOM 548 C CA . LYS A 1 72 ? 6.010 -13.626 -12.409 1.00 98.00 72 LYS A CA 1
ATOM 549 C C . LYS A 1 72 ? 4.861 -12.681 -12.786 1.00 98.00 72 LYS A C 1
ATOM 551 O O . LYS A 1 72 ? 4.198 -12.147 -11.898 1.00 98.00 72 LYS A O 1
ATOM 556 N N . GLY A 1 73 ? 4.577 -12.524 -14.079 1.00 98.50 73 GLY A N 1
ATOM 557 C CA . GLY A 1 73 ? 3.475 -11.684 -14.552 1.00 98.50 73 GLY A CA 1
ATOM 558 C C . GLY A 1 73 ? 2.097 -12.235 -14.173 1.00 98.50 73 GLY A C 1
ATOM 559 O O . GLY A 1 73 ? 1.180 -11.459 -13.886 1.00 98.50 73 GLY A O 1
ATOM 560 N N . TYR A 1 74 ? 1.949 -13.562 -14.080 1.00 98.38 74 TYR A N 1
ATOM 561 C CA . TYR A 1 74 ? 0.740 -14.188 -13.536 1.00 98.38 74 TYR A CA 1
ATOM 562 C C . TYR A 1 74 ? 0.552 -13.895 -12.045 1.00 98.38 74 TYR A C 1
ATOM 564 O O . TYR A 1 74 ? -0.558 -13.577 -11.607 1.00 98.38 74 TYR A O 1
ATOM 572 N N . VAL A 1 75 ? 1.633 -13.955 -11.261 1.00 98.56 75 VAL A N 1
ATOM 573 C CA . VAL A 1 75 ? 1.602 -13.612 -9.830 1.00 98.56 75 VAL A CA 1
ATOM 574 C C . VAL A 1 75 ? 1.198 -12.150 -9.640 1.00 98.56 75 VAL A C 1
ATOM 576 O O . VAL A 1 75 ? 0.250 -11.884 -8.899 1.00 98.56 75 VAL A O 1
ATOM 579 N N . LEU A 1 76 ? 1.820 -11.223 -10.379 1.00 98.44 76 LEU A N 1
ATOM 580 C CA . LEU A 1 76 ? 1.466 -9.800 -10.367 1.00 98.44 76 LEU A CA 1
ATOM 581 C C . LEU A 1 76 ? -0.029 -9.590 -10.648 1.00 98.44 76 LEU A C 1
ATOM 583 O O . LEU A 1 76 ? -0.732 -8.919 -9.891 1.00 98.44 76 LEU A O 1
ATOM 587 N N . ARG A 1 77 ? -0.547 -10.230 -11.704 1.00 98.38 77 ARG A N 1
ATOM 588 C CA . ARG A 1 77 ? -1.968 -10.159 -12.062 1.00 98.38 77 ARG A CA 1
ATOM 589 C C . ARG A 1 77 ? -2.875 -10.657 -10.934 1.00 98.38 77 ARG A C 1
ATOM 591 O O . ARG A 1 77 ? -3.930 -10.065 -10.697 1.00 98.3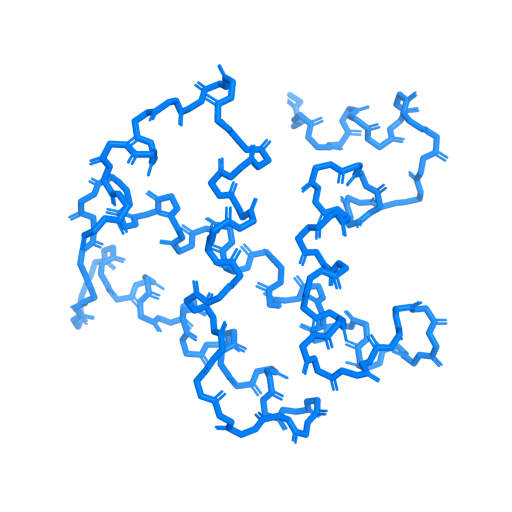8 77 ARG A O 1
ATOM 598 N N . ARG A 1 78 ? -2.507 -11.748 -10.254 1.00 98.38 78 ARG A N 1
ATOM 599 C CA . ARG A 1 78 ? -3.290 -12.292 -9.132 1.00 98.38 78 ARG A CA 1
ATOM 600 C C . ARG A 1 78 ? -3.321 -11.337 -7.944 1.00 98.38 78 ARG A C 1
ATOM 602 O O . ARG A 1 78 ? -4.397 -11.147 -7.379 1.00 98.38 78 ARG A O 1
ATOM 609 N N . LEU A 1 79 ? -2.189 -10.724 -7.598 1.00 98.50 79 LEU A N 1
ATOM 610 C CA . LEU A 1 79 ? -2.101 -9.742 -6.514 1.00 98.50 79 LEU A CA 1
ATOM 611 C C . LEU A 1 79 ? -2.966 -8.511 -6.813 1.00 98.50 79 LEU A C 1
ATOM 613 O O . LEU A 1 79 ? -3.828 -8.172 -6.002 1.00 98.50 79 LEU A O 1
ATOM 617 N N . LEU A 1 80 ? -2.837 -7.930 -8.014 1.00 97.56 80 LEU A N 1
ATOM 618 C CA . LEU A 1 80 ? -3.658 -6.795 -8.461 1.00 97.56 80 LEU A CA 1
ATOM 619 C C . LEU A 1 80 ? -5.158 -7.114 -8.404 1.00 97.56 80 LEU A C 1
ATOM 621 O O . LEU A 1 80 ? -5.946 -6.352 -7.842 1.00 97.56 80 LEU A O 1
ATOM 625 N N . ARG A 1 81 ? -5.573 -8.271 -8.939 1.00 97.81 81 ARG A N 1
ATOM 626 C CA . ARG A 1 81 ? -6.985 -8.690 -8.920 1.00 97.81 81 ARG A CA 1
ATOM 627 C C . ARG A 1 81 ? -7.499 -8.928 -7.505 1.00 97.81 81 ARG A C 1
ATOM 629 O O . ARG A 1 81 ? -8.651 -8.602 -7.222 1.00 97.81 81 ARG A O 1
ATOM 636 N N . ARG A 1 82 ? -6.675 -9.489 -6.618 1.00 98.44 82 ARG A N 1
ATOM 637 C CA . ARG A 1 82 ? -7.053 -9.720 -5.221 1.00 98.44 82 ARG A CA 1
ATOM 638 C C . ARG A 1 82 ? -7.200 -8.399 -4.465 1.00 98.44 82 ARG A C 1
ATOM 640 O O . ARG A 1 82 ? -8.220 -8.229 -3.805 1.00 98.44 82 ARG A O 1
ATOM 647 N N . ALA A 1 83 ? -6.281 -7.449 -4.635 1.00 98.31 83 ALA A N 1
ATOM 648 C CA . ALA A 1 83 ? -6.407 -6.107 -4.064 1.00 98.31 83 ALA A CA 1
ATOM 649 C C . ALA A 1 83 ? -7.679 -5.396 -4.565 1.00 98.31 83 ALA A C 1
ATOM 651 O O . ALA A 1 83 ? -8.496 -4.945 -3.765 1.00 98.31 83 ALA A O 1
ATOM 652 N N . ALA A 1 84 ? -7.924 -5.405 -5.881 1.00 97.81 84 ALA A N 1
ATOM 653 C CA . ALA A 1 84 ? -9.126 -4.809 -6.469 1.00 97.81 84 ALA A CA 1
ATOM 654 C C . ALA A 1 84 ? -10.422 -5.464 -5.954 1.00 97.81 84 ALA A C 1
ATOM 656 O O . ALA A 1 84 ? -11.398 -4.777 -5.656 1.00 97.81 84 ALA A O 1
ATOM 657 N N . ARG A 1 85 ? -10.436 -6.795 -5.793 1.00 98.19 85 ARG A N 1
ATOM 658 C CA . ARG A 1 85 ? -11.571 -7.517 -5.200 1.00 98.19 85 ARG A CA 1
ATOM 659 C C . ARG A 1 85 ? -11.826 -7.084 -3.756 1.00 98.19 85 ARG A C 1
ATOM 661 O O . ARG A 1 85 ? -12.984 -6.921 -3.392 1.00 98.19 85 ARG A O 1
ATOM 668 N N . HIS A 1 86 ? -10.787 -6.921 -2.940 1.00 98.50 86 HIS A N 1
ATOM 669 C CA . HIS A 1 86 ? -10.958 -6.469 -1.558 1.00 98.50 86 HIS A CA 1
ATOM 670 C C . HIS A 1 86 ? -11.465 -5.024 -1.480 1.00 98.50 86 HIS A C 1
ATOM 672 O O . HIS A 1 86 ? -12.304 -4.749 -0.634 1.00 98.50 86 HIS A O 1
ATOM 678 N N . GLY A 1 87 ? -11.087 -4.146 -2.417 1.00 97.88 87 GLY A N 1
ATOM 679 C CA . GLY A 1 87 ? -11.721 -2.826 -2.546 1.00 97.88 87 GLY A CA 1
ATOM 680 C C . GLY A 1 87 ? -13.232 -2.916 -2.790 1.00 97.88 87 GLY A C 1
ATOM 681 O O . GLY A 1 87 ? -14.009 -2.257 -2.105 1.00 97.88 87 GLY A O 1
ATOM 682 N N . ARG A 1 88 ? -13.668 -3.832 -3.667 1.00 97.38 88 ARG A N 1
ATOM 683 C CA . ARG A 1 88 ? -15.104 -4.094 -3.886 1.00 97.38 88 ARG A CA 1
ATOM 684 C C . ARG A 1 88 ? -15.812 -4.634 -2.644 1.00 97.38 88 ARG A C 1
ATOM 686 O O . ARG A 1 88 ? -16.956 -4.272 -2.407 1.00 97.38 88 ARG A O 1
ATOM 693 N N . LEU A 1 89 ? -15.151 -5.479 -1.847 1.00 97.56 89 LEU A N 1
ATOM 694 C CA . LEU A 1 89 ? -15.708 -5.972 -0.577 1.00 97.56 89 LEU A CA 1
ATOM 695 C C . LEU A 1 89 ? -15.882 -4.860 0.464 1.00 97.56 89 LEU A C 1
ATOM 697 O O . LEU A 1 89 ? -16.756 -4.969 1.317 1.00 97.56 89 LEU A O 1
ATOM 701 N N . LEU A 1 90 ? -15.085 -3.795 0.374 1.00 97.62 90 LEU A N 1
ATOM 702 C CA . LEU A 1 90 ? -15.253 -2.579 1.170 1.00 97.62 90 LEU A CA 1
ATOM 703 C C . LEU A 1 90 ? -16.338 -1.640 0.612 1.00 97.62 90 LEU A C 1
ATOM 705 O O . LEU A 1 90 ? -16.594 -0.599 1.204 1.00 97.62 90 LEU A O 1
ATOM 709 N N . GLY A 1 91 ? -16.984 -1.996 -0.504 1.00 96.00 91 GLY A N 1
ATOM 710 C CA . GLY A 1 91 ? -18.005 -1.179 -1.163 1.00 96.00 91 GLY A CA 1
ATOM 711 C C . GLY A 1 91 ? -17.460 -0.177 -2.184 1.00 96.00 91 GLY A C 1
ATOM 712 O O . GLY A 1 91 ? -18.232 0.610 -2.719 1.00 96.00 91 GLY A O 1
ATOM 713 N N . TYR A 1 92 ? -16.159 -0.209 -2.496 1.00 95.88 92 TYR A N 1
ATOM 714 C CA . TYR A 1 92 ? -15.541 0.710 -3.453 1.00 95.88 92 TYR A CA 1
ATOM 715 C C . TYR A 1 92 ? -15.421 0.076 -4.847 1.00 95.88 92 TYR A C 1
ATOM 717 O O . TYR A 1 92 ? -14.772 -0.961 -5.022 1.00 95.88 92 TYR A O 1
ATOM 725 N N . THR A 1 93 ? -16.052 0.682 -5.856 1.00 92.50 93 THR A N 1
ATOM 726 C CA . THR A 1 93 ? -16.160 0.107 -7.212 1.00 92.50 93 THR A CA 1
ATOM 727 C C . THR A 1 93 ? -15.222 0.731 -8.237 1.00 92.50 93 THR A C 1
ATOM 729 O O . THR A 1 93 ? -14.878 0.063 -9.214 1.00 92.50 93 THR A O 1
ATOM 732 N N . GLU A 1 94 ? -14.777 1.963 -8.004 1.00 94.81 94 GLU A N 1
ATOM 733 C CA . GLU A 1 94 ? -13.917 2.688 -8.937 1.00 94.81 94 GLU A CA 1
ATOM 734 C C . GLU A 1 94 ? -12.460 2.194 -8.891 1.00 94.81 94 GLU A C 1
ATOM 736 O O . GLU A 1 94 ? -11.988 1.712 -7.853 1.00 94.81 94 GLU A O 1
ATOM 741 N N . PRO A 1 95 ? -11.691 2.322 -9.988 1.00 95.00 95 PRO A N 1
ATOM 742 C CA . PRO A 1 95 ? -10.252 2.095 -9.954 1.00 95.00 95 PRO A CA 1
ATOM 743 C C . PRO A 1 95 ? -9.573 3.027 -8.940 1.00 95.00 95 PRO A C 1
ATOM 745 O O . PRO A 1 95 ? -9.681 4.250 -9.026 1.00 95.00 95 PRO A O 1
ATOM 748 N N . PHE A 1 96 ? -8.847 2.455 -7.976 1.00 95.75 96 PHE A N 1
ATOM 749 C CA . PHE A 1 96 ? -8.180 3.245 -6.931 1.00 95.75 96 PHE A CA 1
ATOM 750 C C . PHE A 1 96 ? -6.747 2.836 -6.612 1.00 95.75 96 PHE A C 1
ATOM 752 O O . PHE A 1 96 ? -6.019 3.638 -6.040 1.00 95.75 96 PHE A O 1
ATOM 759 N N . LEU A 1 97 ? -6.323 1.624 -6.981 1.00 96.38 97 LEU A N 1
ATOM 760 C CA . LEU A 1 97 ? -5.000 1.113 -6.607 1.00 96.38 97 LEU A CA 1
ATOM 761 C C . LEU A 1 97 ? -3.862 2.026 -7.089 1.00 96.38 97 LEU A C 1
ATOM 763 O O . LEU A 1 97 ? -2.926 2.262 -6.336 1.00 96.38 97 LEU A O 1
ATOM 767 N N . TYR A 1 98 ? -3.992 2.622 -8.279 1.00 94.56 98 TYR A N 1
ATOM 768 C CA . TYR A 1 98 ? -3.008 3.573 -8.810 1.00 94.56 98 TYR A CA 1
ATOM 769 C C . TYR A 1 98 ? -2.826 4.815 -7.918 1.00 94.56 98 TYR A C 1
ATOM 771 O O . TYR A 1 98 ? -1.717 5.311 -7.789 1.00 94.56 98 TYR A O 1
ATOM 779 N N . LYS A 1 99 ? -3.885 5.268 -7.227 1.00 94.75 99 LYS A N 1
ATOM 780 C CA . LYS A 1 99 ? -3.831 6.399 -6.280 1.00 94.75 99 LYS A CA 1
ATOM 781 C C . LYS A 1 99 ? -3.067 6.050 -5.000 1.00 94.75 99 LYS A C 1
ATOM 783 O O . LYS A 1 99 ? -2.640 6.939 -4.273 1.00 94.75 99 LYS A O 1
ATOM 788 N N . VAL A 1 100 ? -2.966 4.758 -4.684 1.00 97.44 100 VAL A N 1
ATOM 789 C CA . VAL A 1 100 ? -2.257 4.250 -3.503 1.00 97.44 100 VAL A CA 1
ATOM 790 C C . VAL A 1 100 ? -0.780 4.007 -3.824 1.00 97.44 100 VAL A C 1
ATOM 792 O O . VAL A 1 100 ? 0.058 4.170 -2.938 1.00 97.44 100 VAL A O 1
ATOM 795 N N . CYS A 1 101 ? -0.442 3.683 -5.081 1.00 96.31 101 CYS A N 1
ATOM 796 C CA . CYS A 1 101 ? 0.942 3.513 -5.536 1.00 96.31 101 CYS A CA 1
ATOM 797 C C . CYS A 1 101 ? 1.822 4.720 -5.188 1.00 96.31 101 CYS A C 1
ATOM 799 O O . CYS A 1 101 ? 2.923 4.532 -4.681 1.00 96.31 101 CYS A O 1
ATOM 801 N N . ASP A 1 102 ? 1.323 5.947 -5.361 1.00 95.12 102 ASP A N 1
ATOM 802 C CA . ASP A 1 102 ? 2.072 7.165 -5.023 1.00 95.12 102 ASP A CA 1
ATOM 803 C C . ASP A 1 102 ? 2.501 7.198 -3.548 1.00 95.12 102 ASP A C 1
ATOM 805 O O . ASP A 1 102 ? 3.616 7.606 -3.218 1.00 95.12 102 ASP A O 1
ATOM 809 N N . THR A 1 103 ? 1.632 6.730 -2.645 1.00 97.81 103 THR A N 1
ATOM 810 C CA . THR A 1 103 ? 1.962 6.602 -1.220 1.00 97.81 103 THR A CA 1
ATOM 811 C C . THR A 1 103 ? 2.993 5.504 -0.996 1.00 97.81 103 THR A C 1
ATOM 813 O O . THR A 1 103 ? 3.947 5.727 -0.262 1.00 97.81 103 THR A O 1
ATOM 816 N N . VAL A 1 104 ? 2.874 4.355 -1.670 1.00 98.12 104 VAL A N 1
ATOM 817 C CA . VAL A 1 104 ? 3.889 3.291 -1.585 1.00 98.12 104 VAL A CA 1
ATOM 818 C C . VAL A 1 104 ? 5.267 3.812 -2.003 1.00 98.12 104 VAL A C 1
ATOM 820 O O . VAL A 1 104 ? 6.233 3.603 -1.273 1.00 98.12 104 VAL A O 1
ATOM 823 N N . ILE A 1 105 ? 5.361 4.517 -3.135 1.00 97.50 105 ILE A N 1
ATOM 824 C CA . ILE A 1 105 ? 6.621 5.088 -3.636 1.00 97.50 105 ILE A CA 1
ATOM 825 C C . ILE A 1 105 ? 7.191 6.072 -2.613 1.00 97.50 105 ILE A C 1
ATOM 827 O O . ILE A 1 105 ? 8.365 5.989 -2.265 1.00 97.50 105 ILE A O 1
ATOM 831 N N . LYS A 1 106 ? 6.353 6.967 -2.076 1.00 97.00 106 LYS A N 1
ATOM 832 C CA . LYS A 1 106 ? 6.772 7.962 -1.083 1.00 97.00 106 LYS A CA 1
ATOM 833 C C . LYS A 1 106 ? 7.352 7.323 0.183 1.00 97.00 106 LYS A C 1
ATOM 835 O O . LYS A 1 106 ? 8.424 7.735 0.613 1.00 97.00 106 LYS A O 1
ATOM 840 N N . GLU A 1 107 ? 6.677 6.326 0.756 1.00 97.50 107 GLU A N 1
ATOM 841 C CA . GLU A 1 107 ? 7.120 5.663 1.996 1.00 97.50 107 GLU A CA 1
ATOM 842 C C . GLU A 1 107 ? 8.421 4.859 1.817 1.00 97.50 107 GLU A C 1
ATOM 844 O O . GLU A 1 107 ? 9.074 4.515 2.797 1.00 97.50 107 GLU A O 1
ATOM 849 N N . ASN A 1 108 ? 8.814 4.560 0.574 1.00 97.25 108 ASN A N 1
ATOM 850 C CA . ASN A 1 108 ? 9.988 3.743 0.258 1.00 97.25 108 ASN A CA 1
ATOM 851 C C . ASN A 1 108 ? 11.112 4.532 -0.440 1.00 97.25 108 ASN A C 1
ATOM 853 O O . ASN A 1 108 ? 12.183 3.980 -0.680 1.00 97.25 108 ASN A O 1
ATOM 857 N N . LEU A 1 109 ? 10.905 5.822 -0.719 1.00 96.00 109 LEU A N 1
ATOM 858 C CA . LEU A 1 109 ? 11.769 6.632 -1.583 1.00 96.00 109 LEU A CA 1
ATOM 859 C C . LEU A 1 109 ? 13.224 6.716 -1.107 1.00 96.00 109 LEU A C 1
ATOM 861 O O . LEU A 1 109 ? 14.139 6.736 -1.922 1.00 96.00 109 LEU A O 1
ATOM 865 N N . THR A 1 110 ? 13.447 6.776 0.208 1.00 95.62 110 THR A N 1
ATOM 866 C CA . THR A 1 110 ? 14.797 6.906 0.777 1.00 95.62 110 THR A CA 1
ATOM 867 C C . THR A 1 110 ? 15.669 5.688 0.487 1.00 95.62 110 THR A C 1
ATOM 869 O O . THR A 1 110 ? 16.860 5.843 0.239 1.00 95.62 110 THR A O 1
ATOM 872 N N . ALA A 1 111 ? 15.089 4.487 0.535 1.00 96.19 111 ALA A N 1
ATOM 873 C CA . ALA A 1 111 ? 15.815 3.242 0.302 1.00 96.19 111 ALA A CA 1
ATOM 874 C C . ALA A 1 111 ? 15.743 2.780 -1.161 1.00 96.19 111 ALA A C 1
ATOM 876 O O . ALA A 1 111 ? 16.655 2.092 -1.610 1.00 96.19 111 ALA A O 1
ATOM 877 N N . TYR A 1 112 ? 14.684 3.168 -1.880 1.00 96.88 112 TYR A N 1
ATOM 878 C CA . TYR A 1 112 ? 14.373 2.718 -3.238 1.00 96.88 112 TYR A CA 1
ATOM 879 C C . TYR A 1 112 ? 14.026 3.908 -4.160 1.00 96.88 112 TYR A C 1
ATOM 881 O O . TYR A 1 112 ? 12.871 4.052 -4.587 1.00 96.88 112 TYR A O 1
ATOM 889 N N . PRO A 1 113 ? 14.983 4.81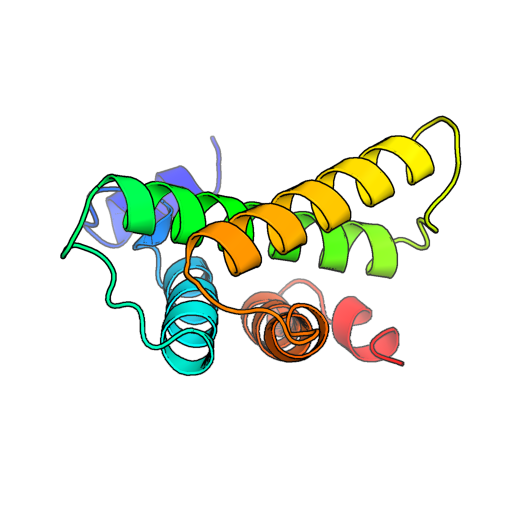5 -4.444 1.00 96.31 113 PRO A N 1
ATOM 890 C CA . PRO A 1 113 ? 14.755 5.981 -5.303 1.00 96.31 113 PRO A CA 1
ATOM 891 C C . PRO A 1 113 ? 14.314 5.613 -6.731 1.00 96.31 113 PRO A C 1
ATOM 893 O O . PRO A 1 113 ? 13.554 6.357 -7.350 1.00 96.31 113 PRO A O 1
ATOM 896 N N . GLU A 1 114 ? 14.700 4.439 -7.231 1.00 94.75 114 GLU A N 1
ATOM 897 C CA . GLU A 1 114 ? 14.346 3.916 -8.554 1.00 94.75 114 GLU A CA 1
ATOM 898 C C . GLU A 1 114 ? 12.833 3.736 -8.759 1.00 94.75 114 GLU A C 1
ATOM 900 O O . GLU A 1 114 ? 12.349 3.765 -9.891 1.00 94.75 114 GLU A O 1
ATOM 905 N N . LEU A 1 115 ? 12.057 3.592 -7.677 1.00 95.88 115 LEU A N 1
ATOM 906 C CA . LEU A 1 115 ? 10.596 3.548 -7.762 1.00 95.88 115 LEU A CA 1
ATOM 907 C C . LEU A 1 115 ? 10.017 4.871 -8.269 1.00 95.88 115 LEU A C 1
ATOM 909 O O . LEU A 1 115 ? 8.986 4.879 -8.937 1.00 95.88 115 LEU A O 1
ATOM 913 N N . LYS A 1 116 ? 10.672 5.994 -7.955 1.00 95.00 116 LYS A N 1
ATOM 914 C CA . LYS A 1 116 ? 10.257 7.321 -8.415 1.00 95.00 116 LYS A CA 1
ATOM 915 C C . LYS A 1 116 ? 10.623 7.555 -9.874 1.00 95.00 116 LYS A C 1
ATOM 917 O O . LYS A 1 116 ? 9.855 8.187 -10.590 1.00 95.00 116 LYS A O 1
ATOM 922 N N . GLU A 1 117 ? 11.767 7.036 -10.307 1.00 92.25 117 GLU A N 1
ATOM 923 C CA . GLU A 1 117 ? 12.221 7.123 -11.700 1.00 92.25 117 GLU A CA 1
ATOM 924 C C . GLU A 1 117 ? 11.280 6.383 -12.660 1.00 92.25 117 GLU A C 1
ATOM 926 O O . GLU A 1 117 ? 11.145 6.771 -13.815 1.00 92.25 117 GLU A O 1
ATOM 931 N N . LYS A 1 118 ? 10.602 5.340 -12.166 1.00 90.75 118 L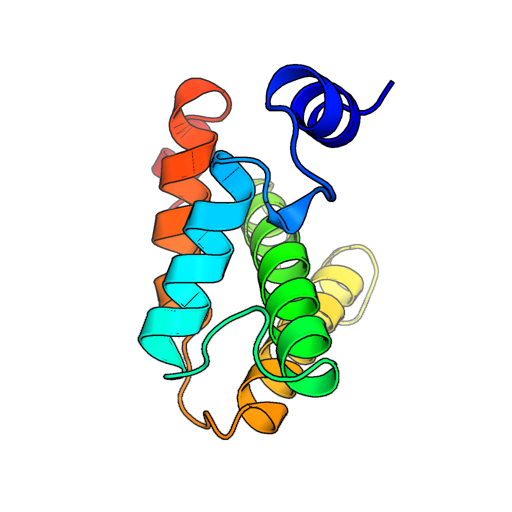YS A N 1
ATOM 932 C CA . LYS A 1 118 ? 9.702 4.464 -12.930 1.00 90.75 118 LYS A CA 1
ATOM 933 C C . LYS A 1 118 ? 8.220 4.672 -12.591 1.00 90.75 118 LYS A C 1
ATOM 935 O O . LYS A 1 118 ? 7.438 3.726 -12.645 1.00 90.75 118 LYS A O 1
ATOM 940 N N . GLN A 1 119 ? 7.848 5.875 -12.153 1.00 89.00 119 GLN A N 1
ATOM 941 C CA . GLN A 1 119 ? 6.481 6.160 -11.707 1.00 89.00 119 GLN A CA 1
ATOM 942 C C . GLN A 1 119 ? 5.465 6.245 -12.864 1.00 89.00 119 GLN A C 1
ATOM 944 O O . GLN A 1 119 ? 4.292 5.934 -12.644 1.00 89.00 119 GLN A O 1
ATOM 949 N N . GLU A 1 120 ? 5.896 6.681 -14.052 1.00 81.38 120 GLU A N 1
ATOM 950 C CA . GLU A 1 120 ? 5.068 6.808 -15.269 1.00 81.38 120 GLU A CA 1
ATOM 951 C C . GLU A 1 120 ? 5.116 5.545 -16.139 1.00 81.38 120 GLU A C 1
ATOM 953 O O . GLU A 1 120 ? 4.042 5.166 -16.666 1.00 81.38 120 GLU A O 1
#

Radius of gyration: 14.31 Å; chains: 1; bounding box: 34×25×38 Å